Protein AF-A0A5N9GU07-F1 (afdb_monomer_lite)

Foldseek 3Di:
DLVLLLVLLVLLLVLLVQLQVQLVVCLVVVPVVSNVSSLVSLLCNLVSLVSSLVVLLVCLLVLVCQFVLSVVQHDPPDDNVCSVVSQCVDPLNVLSVVLNVLSVVLNVCLVPPDPVCVNVSSVSSNVSSVVSSVSSVCSSPPNPRSDGDPDD

Secondary structure (DSSP, 8-state):
-HHHHHHHHHHHHHHHHHHHHHHHHHHHTT-HHHHHHHHHHHHHHHHHHHHHHHHHHHHHHTT-TTBHHHHHH--TT--TTTHHHHHHHSHHHHHHHHHHHHHHHHHHHHHT--GGGGGGHHHHHHHHHHHHHHHHHHHHHH--TTPBPPP-

pLDDT: mean 88.0, std 10.72, range [44.44, 98.25]

Radius of gyration: 17.28 Å; chains: 1; bounding box: 44×21×59 Å

Structure (mmCIF, N/CA/C/O backbone):
data_AF-A0A5N9GU07-F1
#
_entry.id   AF-A0A5N9GU07-F1
#
loop_
_atom_site.group_PDB
_atom_site.id
_atom_site.type_symbol
_atom_site.label_atom_id
_atom_site.label_alt_id
_atom_site.label_comp_id
_atom_site.label_asym_id
_atom_site.label_entity_id
_atom_site.label_seq_id
_atom_site.pdbx_PDB_ins_code
_atom_site.Cartn_x
_atom_site.Cartn_y
_atom_site.Cartn_z
_atom_site.occupancy
_atom_site.B_iso_or_equiv
_atom_site.auth_seq_id
_atom_site.auth_comp_id
_atom_site.auth_asym_id
_atom_site.auth_atom_id
_atom_site.pdbx_PDB_model_num
ATOM 1 N N . MET A 1 1 ? 2.341 -6.101 -18.496 1.00 75.62 1 MET A N 1
ATOM 2 C CA . MET A 1 1 ? 2.871 -5.805 -17.135 1.00 75.62 1 MET A CA 1
ATOM 3 C C . MET A 1 1 ? 2.170 -4.603 -16.515 1.00 75.62 1 MET A C 1
ATOM 5 O O . MET A 1 1 ? 1.917 -4.634 -15.315 1.00 75.62 1 MET A O 1
ATOM 9 N N . ALA A 1 2 ? 1.820 -3.592 -17.319 1.00 81.00 2 ALA A N 1
ATOM 10 C CA . ALA A 1 2 ? 1.083 -2.415 -16.870 1.00 81.00 2 ALA A CA 1
ATOM 11 C C . ALA A 1 2 ? -0.259 -2.750 -16.205 1.00 81.00 2 ALA A C 1
ATOM 13 O O . ALA A 1 2 ? -0.525 -2.242 -15.119 1.00 81.00 2 ALA A O 1
ATOM 14 N N . ASP A 1 3 ? -1.055 -3.657 -16.786 1.00 84.62 3 ASP A N 1
ATOM 15 C CA . ASP A 1 3 ? -2.343 -4.071 -16.206 1.00 84.62 3 ASP A CA 1
ATOM 16 C C . ASP A 1 3 ? -2.192 -4.642 -14.799 1.00 84.62 3 ASP A C 1
ATOM 18 O O . ASP A 1 3 ? -2.882 -4.231 -13.872 1.00 84.62 3 ASP A O 1
ATOM 22 N N . LEU A 1 4 ? -1.252 -5.571 -14.609 1.00 86.50 4 LEU A N 1
ATOM 23 C CA . LEU A 1 4 ? -1.047 -6.215 -13.314 1.00 86.50 4 LEU A CA 1
ATOM 24 C C . LEU A 1 4 ? -0.539 -5.211 -12.268 1.00 86.50 4 LEU A C 1
ATOM 26 O O . LEU A 1 4 ? -1.012 -5.216 -11.130 1.00 86.50 4 LEU A O 1
ATOM 30 N N . GLY A 1 5 ? 0.362 -4.304 -12.657 1.00 87.62 5 GLY A N 1
ATOM 31 C CA . GLY A 1 5 ? 0.795 -3.188 -11.814 1.00 87.62 5 GLY A CA 1
ATOM 32 C C . GLY A 1 5 ? -0.364 -2.262 -11.435 1.00 87.62 5 GLY A C 1
ATOM 33 O O . GLY A 1 5 ? -0.608 -2.012 -10.260 1.00 87.62 5 GLY A O 1
ATOM 34 N N . SER A 1 6 ? -1.157 -1.838 -12.416 1.00 88.56 6 SER A N 1
ATOM 35 C CA . SER A 1 6 ? -2.305 -0.947 -12.216 1.00 88.56 6 SER A CA 1
ATOM 36 C C . SER A 1 6 ? -3.395 -1.578 -11.349 1.00 88.56 6 SER A C 1
ATOM 38 O O . SER A 1 6 ? -3.911 -0.932 -10.438 1.00 88.56 6 SER A O 1
ATOM 40 N N . ILE A 1 7 ? -3.721 -2.854 -11.581 1.00 92.75 7 ILE A N 1
ATOM 41 C CA . ILE A 1 7 ? -4.713 -3.604 -10.802 1.00 92.75 7 ILE A CA 1
ATOM 42 C C . ILE A 1 7 ? -4.240 -3.762 -9.358 1.00 92.75 7 ILE A C 1
ATOM 44 O O . ILE A 1 7 ? -5.012 -3.518 -8.436 1.00 92.75 7 ILE A O 1
ATOM 48 N N . THR A 1 8 ? -2.981 -4.142 -9.134 1.00 92.88 8 THR A N 1
ATOM 49 C CA . THR A 1 8 ? -2.446 -4.310 -7.771 1.00 92.88 8 THR A CA 1
ATOM 50 C C . THR A 1 8 ? -2.384 -2.984 -7.013 1.00 92.88 8 THR A C 1
ATOM 52 O O . THR A 1 8 ? -2.694 -2.941 -5.821 1.00 92.88 8 THR A O 1
ATOM 55 N N . LEU A 1 9 ? -2.103 -1.882 -7.705 1.00 92.62 9 LEU A N 1
ATOM 56 C CA . LEU A 1 9 ? -2.134 -0.537 -7.139 1.00 92.62 9 LEU A CA 1
ATOM 57 C C . LEU A 1 9 ? -3.574 -0.105 -6.796 1.00 92.62 9 LEU A C 1
ATOM 59 O O . LEU A 1 9 ? -3.821 0.381 -5.691 1.00 92.62 9 LEU A O 1
ATOM 63 N N . LEU A 1 10 ? -4.554 -0.399 -7.656 1.00 95.00 10 LEU A N 1
ATOM 64 C CA . LEU A 1 10 ? -5.979 -0.175 -7.382 1.00 95.00 10 LEU A CA 1
ATOM 65 C C . LEU A 1 10 ? -6.492 -1.035 -6.215 1.00 95.00 10 LEU A C 1
ATOM 67 O O . LEU A 1 10 ? -7.226 -0.543 -5.357 1.00 95.00 10 LEU A O 1
ATOM 71 N N . LEU A 1 11 ? -6.073 -2.300 -6.131 1.00 95.94 11 LEU A N 1
ATOM 72 C CA . LEU A 1 11 ? -6.380 -3.179 -5.000 1.00 95.94 11 LEU A CA 1
ATOM 73 C C . LEU A 1 11 ? -5.784 -2.637 -3.700 1.00 95.94 11 LEU A C 1
ATOM 75 O O . LEU A 1 11 ? -6.453 -2.668 -2.668 1.00 95.94 11 LEU A O 1
ATOM 79 N N . SER A 1 12 ? -4.562 -2.097 -3.740 1.00 96.31 12 SER A N 1
ATOM 80 C CA . SER A 1 12 ? -3.951 -1.465 -2.568 1.00 96.31 12 SER A CA 1
ATOM 81 C C . SER A 1 12 ? -4.760 -0.259 -2.081 1.00 96.31 12 SER A C 1
ATOM 83 O O . SER A 1 12 ? -4.978 -0.121 -0.877 1.00 96.31 12 SER A O 1
ATOM 85 N N . LEU A 1 13 ? -5.293 0.555 -3.003 1.00 96.75 13 LEU A N 1
ATOM 86 C CA . LEU A 1 13 ? -6.172 1.674 -2.672 1.00 96.75 13 LEU A CA 1
ATOM 87 C C . LEU A 1 13 ? -7.475 1.179 -2.037 1.00 96.75 13 LEU A C 1
ATOM 89 O O . LEU A 1 13 ? -7.867 1.669 -0.979 1.00 96.75 13 LEU A O 1
ATOM 93 N N . ALA A 1 14 ? -8.127 0.189 -2.650 1.00 9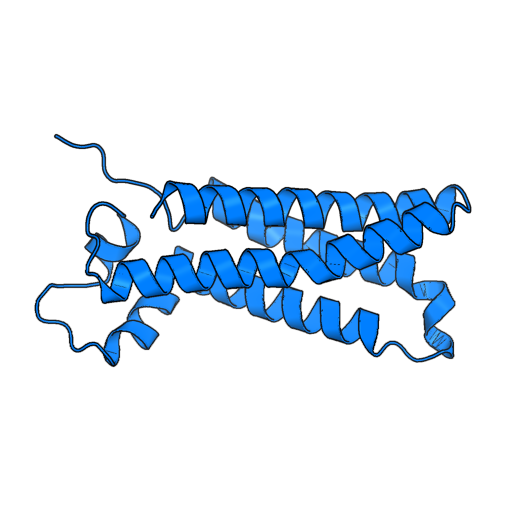7.88 14 ALA A N 1
ATOM 94 C CA . ALA A 1 14 ? -9.380 -0.368 -2.148 1.00 97.88 14 ALA A CA 1
ATOM 95 C C . ALA A 1 14 ? -9.218 -0.959 -0.738 1.00 97.88 14 ALA A C 1
ATOM 97 O O . ALA A 1 14 ? -10.034 -0.688 0.146 1.00 97.88 14 ALA A O 1
ATOM 98 N N . LEU A 1 15 ? -8.138 -1.711 -0.502 1.00 98.00 15 LEU A N 1
ATOM 99 C CA . LEU A 1 15 ? -7.812 -2.273 0.810 1.00 98.00 15 LEU A CA 1
ATOM 100 C C . LEU A 1 15 ? -7.510 -1.186 1.840 1.00 98.00 15 LEU A C 1
ATOM 102 O O . LEU A 1 15 ? -8.005 -1.277 2.960 1.00 98.00 15 LEU A O 1
ATOM 106 N N . ALA A 1 16 ? -6.752 -0.149 1.478 1.00 97.75 16 ALA A N 1
ATOM 107 C CA . ALA A 1 16 ? -6.435 0.952 2.383 1.00 97.75 16 ALA A CA 1
ATOM 108 C C . ALA A 1 16 ? -7.690 1.757 2.765 1.00 97.75 16 ALA A C 1
ATOM 110 O O . ALA A 1 16 ? -7.900 2.046 3.944 1.00 97.75 16 ALA A O 1
ATOM 111 N N . VAL A 1 17 ? -8.574 2.052 1.803 1.00 98.25 17 VAL A N 1
ATOM 112 C CA . VAL A 1 17 ? -9.865 2.714 2.063 1.00 98.25 17 VAL A CA 1
ATOM 113 C C . VAL A 1 17 ? -10.733 1.851 2.973 1.00 98.25 17 VAL A C 1
ATOM 115 O O . VAL A 1 17 ? -11.272 2.345 3.966 1.00 98.25 17 VAL A O 1
ATOM 118 N N . TYR A 1 18 ? -10.845 0.556 2.672 1.00 98.25 18 TYR A N 1
ATOM 119 C CA . TYR A 1 18 ? -11.613 -0.372 3.495 1.00 98.25 18 TYR A CA 1
ATOM 120 C C . TYR A 1 18 ? -11.034 -0.497 4.907 1.00 98.25 18 TYR A C 1
ATOM 122 O O . TYR A 1 18 ? -11.785 -0.473 5.877 1.00 98.25 18 TYR A O 1
ATOM 130 N N . ALA A 1 19 ? -9.713 -0.581 5.050 1.00 97.75 19 ALA A N 1
ATOM 131 C CA . ALA A 1 19 ? -9.055 -0.649 6.345 1.00 97.75 19 ALA A CA 1
ATOM 132 C C . ALA A 1 19 ? -9.291 0.625 7.170 1.00 97.75 19 ALA A C 1
ATOM 134 O O . ALA A 1 19 ? -9.596 0.531 8.358 1.00 97.75 19 ALA A O 1
ATOM 135 N N . ALA A 1 20 ? -9.218 1.804 6.543 1.00 97.75 20 ALA A N 1
ATOM 136 C CA . ALA A 1 20 ? -9.483 3.073 7.209 1.00 97.75 20 ALA A CA 1
ATOM 137 C C . ALA A 1 20 ? -10.948 3.177 7.665 1.00 97.75 20 ALA A C 1
ATOM 139 O O . ALA A 1 20 ? -11.238 3.339 8.852 1.00 97.75 20 ALA A O 1
ATOM 140 N N . LEU A 1 21 ? -11.894 3.053 6.733 1.00 97.81 21 LEU A N 1
ATOM 141 C CA . LEU A 1 21 ? -13.316 3.198 7.042 1.00 97.81 21 LEU A CA 1
ATOM 142 C C . LEU A 1 21 ? -13.813 2.065 7.943 1.00 97.81 21 LEU A C 1
ATOM 144 O O . LEU A 1 21 ? -14.562 2.308 8.887 1.00 97.81 21 LEU A O 1
ATOM 148 N N . GLY A 1 22 ? -13.370 0.835 7.693 1.00 96.94 22 GLY A N 1
ATOM 149 C CA . GLY A 1 22 ? -13.730 -0.346 8.466 1.00 96.94 22 GLY A CA 1
ATOM 150 C C . GLY A 1 22 ? -13.241 -0.273 9.910 1.00 96.94 22 GLY A C 1
ATOM 151 O O . GLY A 1 22 ? -13.997 -0.624 10.815 1.00 96.94 22 GLY A O 1
ATOM 152 N N . SER A 1 23 ? -12.033 0.242 10.169 1.00 96.19 23 SER A N 1
ATOM 153 C CA . SER A 1 23 ? -11.543 0.377 11.545 1.00 96.19 23 SER A CA 1
ATOM 154 C C . SER A 1 23 ? -12.323 1.442 12.320 1.00 96.19 23 SER A C 1
ATOM 156 O O . SER A 1 23 ? -12.680 1.216 13.478 1.00 96.19 23 SER A O 1
ATOM 158 N N . LEU A 1 24 ? -12.660 2.566 11.678 1.00 96.19 24 LEU A N 1
ATOM 159 C CA . LEU A 1 24 ? -13.425 3.651 12.294 1.00 96.19 24 LEU A CA 1
ATOM 160 C C . LEU A 1 24 ? -14.894 3.264 12.530 1.00 96.19 24 LEU A C 1
ATOM 162 O O . LEU A 1 24 ? -15.405 3.395 13.644 1.00 96.19 24 LEU A O 1
ATOM 166 N N . VAL A 1 25 ? -15.572 2.752 11.499 1.00 96.62 25 VAL A N 1
ATOM 167 C CA . VAL A 1 25 ? -16.980 2.330 11.576 1.00 96.62 25 VAL A CA 1
ATOM 168 C C . VAL A 1 25 ? -17.132 1.119 12.488 1.00 96.62 25 VAL A C 1
ATOM 170 O O . VAL A 1 25 ? -18.081 1.069 13.269 1.00 96.62 25 VAL A O 1
ATOM 173 N N . GLY A 1 26 ? -16.198 0.166 12.439 1.00 95.38 26 GLY A N 1
ATOM 174 C CA . GLY A 1 26 ? -16.182 -0.995 13.326 1.00 95.38 26 GLY A CA 1
ATOM 175 C C . GLY A 1 26 ? -16.082 -0.591 14.790 1.00 95.38 26 GLY A C 1
ATOM 176 O O . GLY A 1 26 ? -16.850 -1.085 15.616 1.00 95.38 26 GLY A O 1
ATOM 177 N N . GLN A 1 27 ? -15.219 0.378 15.104 1.00 94.44 27 GLN A N 1
ATOM 178 C CA . GLN A 1 27 ? -15.111 0.911 16.458 1.00 94.44 27 GLN A CA 1
ATOM 179 C C . GLN A 1 27 ? -16.380 1.661 16.881 1.00 94.44 27 GLN A C 1
ATOM 181 O O . GLN A 1 27 ? -16.893 1.431 17.976 1.00 94.44 27 GLN A O 1
ATOM 186 N N . TRP A 1 28 ? -16.925 2.521 16.015 1.00 94.19 28 TRP A N 1
ATOM 187 C CA . TRP A 1 28 ? -18.122 3.305 16.330 1.00 94.19 28 TRP A CA 1
ATOM 188 C C . TRP A 1 28 ? -19.357 2.424 16.556 1.00 94.19 28 TRP A C 1
ATOM 190 O O . TRP A 1 28 ? -20.101 2.628 17.515 1.00 94.19 28 TRP A O 1
ATOM 200 N N . LYS A 1 29 ? -19.543 1.398 15.720 1.00 95.31 29 LYS A N 1
ATOM 201 C CA . LYS A 1 29 ? -20.650 0.437 15.827 1.00 95.31 29 LYS A CA 1
ATOM 202 C C . LYS A 1 29 ? -20.412 -0.673 16.853 1.00 95.31 29 LYS A C 1
ATOM 204 O O . LYS A 1 29 ? -21.276 -1.530 17.003 1.00 95.31 29 LYS A O 1
ATOM 209 N N . ARG A 1 30 ? -19.265 -0.677 17.548 1.00 92.69 30 ARG A N 1
ATOM 210 C CA . ARG A 1 30 ? -18.846 -1.751 18.469 1.0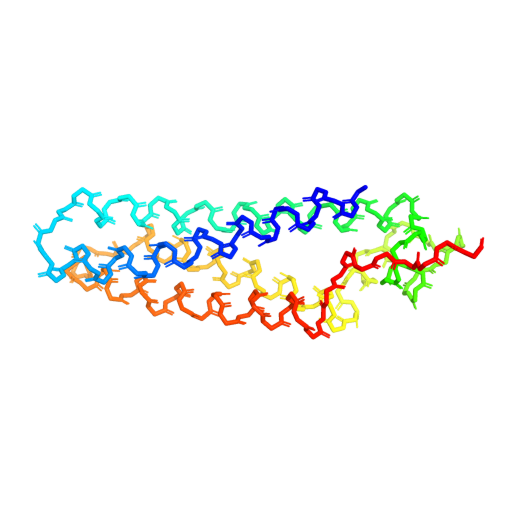0 92.69 30 ARG A CA 1
ATOM 211 C C . ARG A 1 30 ? -18.906 -3.141 17.814 1.00 92.69 30 ARG A C 1
ATOM 213 O O . ARG A 1 30 ? -19.305 -4.111 18.448 1.00 92.69 30 ARG A O 1
ATOM 220 N N . ALA A 1 31 ? -18.520 -3.221 16.541 1.00 95.75 31 ALA A N 1
ATOM 221 C CA . ALA A 1 31 ? -18.500 -4.444 15.745 1.00 95.75 31 ALA A CA 1
ATOM 222 C C . ALA A 1 31 ? -17.060 -4.998 15.681 1.00 95.75 31 ALA A C 1
ATOM 224 O O . ALA A 1 31 ? -16.286 -4.574 14.814 1.00 95.75 31 ALA A O 1
ATOM 225 N N . PRO A 1 32 ? -16.665 -5.917 16.586 1.00 92.62 32 PRO A N 1
ATOM 226 C CA . PRO A 1 32 ? -15.283 -6.395 16.679 1.00 92.62 32 PRO A CA 1
ATOM 227 C C . PRO A 1 32 ? -14.820 -7.108 15.403 1.00 92.62 32 PRO A C 1
ATOM 229 O O . PRO A 1 32 ? -13.679 -6.918 14.984 1.00 92.62 32 PRO A O 1
ATOM 232 N N . ASP A 1 33 ? -15.713 -7.841 14.738 1.00 96.06 33 ASP A N 1
ATOM 233 C CA . ASP A 1 33 ? -15.406 -8.561 13.498 1.00 96.06 33 ASP A CA 1
ATOM 234 C C . ASP A 1 33 ? -15.003 -7.607 12.366 1.00 96.06 33 ASP A C 1
ATOM 236 O O . ASP A 1 33 ? -14.070 -7.886 11.611 1.00 96.06 33 ASP A O 1
ATOM 240 N N . LEU A 1 34 ? -15.638 -6.430 12.291 1.00 95.75 34 LEU A N 1
ATOM 241 C CA . LEU A 1 34 ? -15.302 -5.409 11.298 1.00 95.75 34 LEU A CA 1
ATOM 242 C C . LEU A 1 34 ? -13.931 -4.780 11.582 1.00 95.75 34 LEU A C 1
ATOM 244 O O . LEU A 1 34 ? -13.148 -4.571 10.660 1.00 95.75 34 LEU A O 1
ATOM 248 N N . VAL A 1 35 ? -13.597 -4.545 12.856 1.00 95.88 35 VAL A N 1
ATOM 249 C CA . VAL A 1 35 ? -12.269 -4.046 13.262 1.00 95.88 35 VAL A CA 1
ATOM 250 C C . VAL A 1 35 ? -11.173 -5.070 12.954 1.00 95.88 35 VAL A C 1
ATOM 252 O O . VAL A 1 35 ? -10.071 -4.702 12.542 1.00 95.88 35 VAL A O 1
ATOM 255 N N . ILE A 1 36 ? -11.451 -6.361 13.151 1.00 95.69 36 ILE A N 1
ATOM 256 C CA . ILE A 1 36 ? -10.526 -7.448 12.811 1.00 95.69 36 ILE A CA 1
ATOM 257 C C . ILE A 1 36 ? -10.336 -7.524 11.290 1.00 95.69 36 ILE A C 1
ATOM 259 O O . ILE A 1 36 ? -9.200 -7.536 10.819 1.00 95.69 36 ILE A O 1
ATOM 263 N N . SER A 1 37 ? -11.425 -7.490 10.519 1.00 97.38 37 SER A N 1
ATOM 264 C CA . SER A 1 37 ? -11.384 -7.490 9.052 1.00 97.38 37 SER A CA 1
ATOM 265 C C . SER A 1 37 ? -10.603 -6.295 8.488 1.00 97.38 37 SER A C 1
ATOM 267 O O . SER A 1 37 ? -9.717 -6.473 7.653 1.00 97.38 37 SER A O 1
ATOM 269 N N . ALA A 1 38 ? -10.853 -5.086 8.999 1.00 97.00 38 ALA A N 1
ATOM 270 C CA . ALA A 1 38 ? -10.132 -3.874 8.611 1.00 97.00 38 ALA A CA 1
ATOM 271 C C . ALA A 1 38 ? -8.623 -3.972 8.887 1.00 97.00 38 ALA A C 1
ATOM 273 O O . ALA A 1 38 ? -7.802 -3.506 8.099 1.00 97.00 38 ALA A O 1
ATOM 274 N N . ARG A 1 39 ? -8.239 -4.633 9.982 1.00 95.88 39 ARG A N 1
ATOM 275 C CA . ARG A 1 39 ? -6.834 -4.875 10.325 1.00 95.88 39 ARG A CA 1
ATOM 276 C C . ARG A 1 39 ? -6.157 -5.835 9.354 1.00 95.88 39 ARG A C 1
ATOM 278 O O . ARG A 1 39 ? -5.023 -5.590 8.960 1.00 95.88 39 ARG A O 1
ATOM 285 N N . TYR A 1 40 ? -6.847 -6.898 8.944 1.00 97.19 40 TYR A N 1
ATOM 286 C CA . TYR A 1 40 ? -6.328 -7.787 7.905 1.00 97.19 40 TYR A CA 1
ATOM 287 C C . TYR A 1 40 ? -6.156 -7.054 6.577 1.00 97.19 40 TYR A C 1
ATOM 289 O O . TYR A 1 40 ? -5.122 -7.215 5.938 1.00 97.19 40 TYR A O 1
ATOM 297 N N . ALA A 1 41 ? -7.100 -6.189 6.201 1.00 97.44 41 ALA A N 1
ATOM 298 C CA . ALA A 1 41 ? -6.935 -5.343 5.024 1.00 97.44 41 ALA A CA 1
ATOM 299 C C . ALA A 1 41 ? -5.700 -4.433 5.139 1.00 97.44 41 ALA A C 1
ATOM 301 O O . ALA A 1 41 ? -4.913 -4.380 4.199 1.00 97.44 41 ALA A O 1
ATOM 302 N N . ALA A 1 42 ? -5.449 -3.830 6.309 1.00 97.06 42 ALA A N 1
ATOM 303 C CA . ALA A 1 42 ? -4.235 -3.046 6.555 1.00 97.06 42 ALA A CA 1
ATOM 304 C C . ALA A 1 42 ? -2.936 -3.862 6.399 1.00 97.06 42 ALA A C 1
ATOM 306 O O . ALA A 1 42 ? -1.924 -3.316 5.967 1.00 97.06 42 ALA A O 1
ATOM 307 N N . TYR A 1 43 ? -2.951 -5.162 6.717 1.00 97.38 43 TYR A N 1
ATOM 308 C CA . TYR A 1 43 ? -1.812 -6.061 6.488 1.00 97.38 43 TYR A CA 1
ATOM 309 C C . TYR A 1 43 ? -1.654 -6.482 5.022 1.00 97.38 43 TYR A C 1
ATOM 311 O O . TYR A 1 43 ? -0.535 -6.723 4.576 1.00 97.38 43 TYR A O 1
ATOM 319 N N . LEU A 1 44 ? -2.748 -6.553 4.261 1.00 97.44 44 LEU A N 1
ATOM 320 C CA . LEU A 1 44 ? -2.716 -6.878 2.833 1.00 97.44 44 LEU A CA 1
ATOM 321 C C . LEU A 1 44 ? -2.282 -5.683 1.967 1.00 97.44 44 LEU A C 1
ATOM 323 O O . LEU A 1 44 ? -1.652 -5.888 0.932 1.00 97.44 44 LEU A O 1
ATOM 327 N N . THR A 1 45 ? -2.558 -4.446 2.390 1.00 97.56 45 THR A N 1
ATOM 328 C CA . THR A 1 45 ? -2.151 -3.219 1.680 1.00 97.56 45 THR A CA 1
ATOM 329 C C . THR A 1 45 ? -0.656 -3.181 1.315 1.00 97.56 45 THR A C 1
ATOM 331 O O . THR A 1 45 ? -0.353 -3.023 0.129 1.00 97.56 45 THR A O 1
ATOM 334 N N . PRO A 1 46 ? 0.305 -3.363 2.250 1.00 97.00 46 PRO A N 1
ATOM 335 C CA . PRO A 1 46 ? 1.724 -3.382 1.897 1.00 97.00 46 PRO A CA 1
ATOM 336 C C . PRO A 1 46 ? 2.102 -4.554 0.986 1.00 97.00 46 PRO A C 1
ATOM 338 O O . PRO A 1 46 ? 3.011 -4.404 0.179 1.00 97.00 46 PRO A O 1
ATOM 341 N N . LEU A 1 47 ? 1.403 -5.695 1.057 1.00 96.88 47 LEU A N 1
ATOM 342 C CA . LEU A 1 47 ? 1.649 -6.814 0.141 1.00 96.88 47 LEU A CA 1
ATOM 343 C C . LEU A 1 47 ? 1.259 -6.450 -1.294 1.00 96.88 47 LEU A C 1
ATOM 345 O O . LEU A 1 47 ? 2.021 -6.723 -2.216 1.00 96.88 47 LEU A O 1
ATOM 349 N N . MET A 1 48 ? 0.115 -5.789 -1.493 1.00 96.81 48 MET A N 1
ATOM 350 C CA . MET A 1 48 ? -0.295 -5.332 -2.826 1.00 96.81 48 MET A CA 1
ATOM 351 C C . MET A 1 48 ? 0.663 -4.272 -3.382 1.00 96.81 48 MET A C 1
ATOM 353 O O . MET A 1 48 ? 1.058 -4.354 -4.544 1.00 96.81 48 MET A O 1
ATOM 357 N N . LEU A 1 49 ? 1.107 -3.327 -2.546 1.00 95.56 49 LEU A N 1
ATOM 358 C CA . LEU A 1 49 ? 2.128 -2.345 -2.933 1.00 95.56 49 LEU A CA 1
ATOM 359 C C . LEU A 1 49 ? 3.478 -3.002 -3.242 1.00 95.56 49 LEU A C 1
ATOM 361 O O . LEU A 1 49 ? 4.174 -2.553 -4.153 1.00 95.56 49 LEU A O 1
ATOM 365 N N . ALA A 1 50 ? 3.843 -4.073 -2.533 1.00 95.50 50 ALA A N 1
ATOM 366 C CA . ALA A 1 50 ? 5.063 -4.826 -2.803 1.00 95.50 50 ALA A CA 1
ATOM 367 C C . ALA A 1 50 ? 4.978 -5.524 -4.161 1.00 95.50 50 ALA A C 1
ATOM 369 O O . ALA A 1 50 ? 5.914 -5.416 -4.944 1.00 95.50 50 ALA A O 1
ATOM 370 N N . ILE A 1 51 ? 3.842 -6.156 -4.483 1.00 94.94 51 ILE A N 1
ATOM 371 C CA . ILE A 1 51 ? 3.616 -6.765 -5.801 1.00 94.94 51 ILE A CA 1
ATOM 372 C C . ILE A 1 51 ? 3.703 -5.698 -6.896 1.00 94.94 51 ILE A C 1
ATOM 374 O O . ILE A 1 51 ? 4.465 -5.870 -7.843 1.00 94.94 51 ILE A O 1
ATOM 378 N N . SER A 1 52 ? 2.999 -4.573 -6.744 1.00 92.69 52 SER A N 1
ATOM 379 C CA . SER A 1 52 ? 3.076 -3.444 -7.680 1.00 92.69 52 SER A CA 1
ATOM 380 C C . SER A 1 52 ? 4.521 -2.965 -7.871 1.00 92.69 52 SER A C 1
ATOM 382 O O . SER A 1 52 ? 4.979 -2.758 -8.993 1.00 92.69 52 SER A O 1
ATOM 384 N N . THR A 1 53 ? 5.275 -2.835 -6.780 1.00 91.56 53 THR A N 1
ATOM 385 C CA . THR A 1 53 ? 6.693 -2.455 -6.809 1.00 91.56 53 THR A CA 1
ATOM 386 C C . THR A 1 53 ? 7.537 -3.479 -7.565 1.00 91.56 53 THR A C 1
ATOM 388 O O . THR A 1 53 ? 8.302 -3.106 -8.451 1.00 91.56 53 THR A O 1
ATOM 391 N N . SER A 1 54 ? 7.369 -4.772 -7.281 1.00 90.25 54 SER A N 1
ATOM 392 C CA . SER A 1 54 ? 8.080 -5.849 -7.973 1.00 90.25 54 SER A CA 1
ATOM 393 C C . SER A 1 54 ? 7.767 -5.887 -9.466 1.00 90.25 54 SER A C 1
ATOM 395 O O . SER A 1 54 ? 8.665 -6.145 -10.260 1.00 90.25 54 SER A O 1
ATOM 397 N N . VAL A 1 55 ? 6.528 -5.592 -9.865 1.00 89.62 55 VAL A N 1
ATOM 398 C CA . VAL A 1 55 ? 6.130 -5.510 -11.278 1.00 89.62 55 VAL A CA 1
ATOM 399 C C . VAL A 1 55 ? 6.832 -4.356 -11.978 1.00 89.62 55 VAL A C 1
ATOM 401 O O . VAL A 1 55 ? 7.320 -4.538 -13.091 1.00 89.62 55 VAL A O 1
ATOM 404 N N . LEU A 1 56 ? 6.930 -3.191 -11.331 1.00 86.25 56 LEU A N 1
ATOM 405 C CA . LEU A 1 56 ? 7.651 -2.055 -11.901 1.00 86.25 56 LEU A CA 1
ATOM 406 C C . LEU A 1 56 ? 9.149 -2.359 -12.033 1.00 86.25 56 LEU A C 1
ATOM 408 O O . LEU A 1 56 ? 9.726 -2.127 -13.090 1.00 86.25 56 LEU A O 1
ATOM 412 N N . VAL A 1 57 ? 9.766 -2.945 -11.001 1.00 85.94 57 VAL A N 1
ATOM 413 C CA . VAL A 1 57 ? 11.170 -3.388 -11.054 1.00 85.94 57 VAL A CA 1
ATOM 414 C C . VAL A 1 57 ? 11.380 -4.410 -12.174 1.00 85.94 57 VAL A C 1
ATOM 416 O O . VAL A 1 57 ? 12.322 -4.273 -12.950 1.00 85.94 57 VAL A O 1
ATOM 419 N N . ALA A 1 58 ? 10.487 -5.394 -12.313 1.00 84.50 58 ALA A N 1
ATOM 420 C CA . ALA A 1 58 ? 10.550 -6.371 -13.396 1.00 84.50 58 ALA A CA 1
ATOM 421 C C . ALA A 1 58 ? 10.457 -5.697 -14.771 1.00 84.50 58 ALA A C 1
ATOM 423 O O . ALA A 1 58 ? 11.245 -6.030 -15.649 1.00 84.50 58 ALA A O 1
ATOM 424 N N . ALA A 1 59 ? 9.573 -4.707 -14.938 1.00 83.44 59 ALA A N 1
ATOM 425 C CA . ALA A 1 59 ? 9.444 -3.962 -16.187 1.00 83.44 59 ALA A CA 1
ATOM 426 C C . ALA A 1 59 ? 10.729 -3.204 -16.560 1.00 83.44 59 ALA A C 1
ATOM 428 O O . ALA A 1 59 ? 11.103 -3.184 -17.733 1.00 83.44 59 ALA A O 1
ATOM 429 N N . PHE A 1 60 ? 11.437 -2.640 -15.577 1.00 80.19 60 PHE A N 1
ATOM 430 C CA . PHE A 1 60 ? 12.751 -2.041 -15.803 1.00 80.19 60 PHE A CA 1
ATOM 431 C C . PHE A 1 60 ? 13.824 -3.080 -16.170 1.00 80.19 60 PHE A C 1
ATOM 433 O O . PHE A 1 60 ? 14.634 -2.821 -17.055 1.00 80.19 60 PHE A O 1
ATOM 440 N N . VAL A 1 61 ? 13.828 -4.257 -15.529 1.00 80.06 61 VAL A N 1
ATOM 441 C CA . VAL A 1 61 ? 14.784 -5.344 -15.828 1.00 80.06 61 VAL A CA 1
ATOM 442 C C . VAL A 1 61 ? 14.548 -5.940 -17.217 1.00 80.06 61 VAL A C 1
ATOM 444 O O . VAL A 1 61 ? 15.501 -6.289 -17.904 1.00 80.06 61 VAL A O 1
ATOM 447 N N . THR A 1 62 ? 13.293 -6.048 -17.656 1.00 79.69 62 THR A N 1
ATOM 448 C CA . THR A 1 62 ? 12.945 -6.544 -18.996 1.00 79.69 62 THR A CA 1
ATOM 449 C C . THR A 1 62 ? 12.967 -5.456 -20.069 1.00 79.69 62 THR A C 1
ATOM 451 O O . THR A 1 62 ? 12.569 -5.732 -21.196 1.00 79.69 62 THR A O 1
ATOM 454 N N . HIS A 1 63 ? 13.368 -4.226 -19.726 1.00 75.94 63 HIS A N 1
ATOM 455 C CA . HIS A 1 63 ? 13.349 -3.062 -20.616 1.00 75.94 63 HIS A CA 1
ATOM 456 C C . HIS A 1 63 ? 12.004 -2.877 -21.342 1.00 75.94 63 HIS A C 1
ATOM 458 O O . HIS A 1 63 ? 11.959 -2.654 -22.551 1.00 75.94 63 HIS A O 1
ATOM 464 N N . ASN A 1 64 ? 10.885 -2.996 -20.619 1.00 72.00 64 ASN A N 1
ATOM 465 C CA . ASN A 1 64 ? 9.574 -2.789 -21.226 1.00 72.00 64 ASN A CA 1
ATOM 466 C C . ASN A 1 64 ? 9.320 -1.286 -21.451 1.00 72.00 64 ASN A C 1
ATOM 468 O O . ASN A 1 64 ? 8.811 -0.591 -20.572 1.00 72.00 64 ASN A O 1
ATOM 472 N N . PHE A 1 65 ? 9.662 -0.808 -22.648 1.00 74.12 65 PHE A N 1
ATOM 473 C CA . PHE A 1 65 ? 9.491 0.582 -23.078 1.00 74.12 65 PHE A CA 1
ATOM 474 C C . PHE A 1 65 ? 8.048 0.971 -23.438 1.00 74.12 65 PHE A C 1
ATOM 476 O O . PHE A 1 65 ? 7.807 2.135 -23.747 1.00 74.12 65 PHE A O 1
ATOM 483 N N . GLU A 1 66 ? 7.079 0.051 -23.367 1.00 71.75 66 GLU A N 1
ATOM 484 C CA . GLU A 1 66 ? 5.650 0.394 -23.479 1.00 71.75 66 GLU A CA 1
ATOM 485 C C . GLU A 1 66 ? 5.222 1.300 -22.314 1.00 71.75 66 GLU A C 1
ATOM 487 O O . GLU A 1 66 ? 4.355 2.162 -22.461 1.00 71.75 66 GLU A O 1
ATOM 492 N N . LEU A 1 67 ? 5.879 1.154 -21.157 1.00 74.88 67 LEU A N 1
ATOM 493 C CA . LEU A 1 67 ? 5.690 2.028 -20.009 1.00 74.88 67 LEU A CA 1
ATOM 494 C C . LEU A 1 67 ? 6.468 3.330 -20.187 1.00 74.88 67 LEU A C 1
ATOM 496 O O . LEU A 1 67 ? 7.703 3.336 -20.220 1.00 74.88 67 LEU A O 1
ATOM 500 N N . ARG A 1 68 ? 5.748 4.458 -20.167 1.00 74.81 68 ARG A N 1
ATOM 501 C CA . ARG A 1 68 ? 6.333 5.806 -20.267 1.00 74.81 68 ARG A CA 1
ATOM 502 C C . ARG A 1 68 ? 7.434 6.039 -19.232 1.00 74.81 68 ARG A C 1
ATOM 504 O O . ARG A 1 68 ? 8.440 6.679 -19.530 1.00 74.81 68 ARG A O 1
ATOM 511 N N . TYR A 1 69 ? 7.256 5.501 -18.027 1.00 76.00 69 TYR A N 1
ATOM 512 C CA . TYR A 1 69 ? 8.228 5.646 -16.949 1.00 76.00 69 TYR A CA 1
ATOM 513 C C . TYR A 1 69 ? 9.553 4.930 -17.251 1.00 76.00 69 TYR A C 1
ATOM 515 O O . TYR A 1 69 ? 10.618 5.516 -17.057 1.00 76.00 69 TYR A O 1
ATOM 523 N N . VAL A 1 70 ? 9.490 3.707 -17.792 1.00 75.00 70 VAL A N 1
ATOM 524 C CA . VAL A 1 70 ? 10.673 2.916 -18.171 1.00 75.00 70 VAL A CA 1
ATOM 525 C C . VAL A 1 70 ? 11.372 3.546 -19.375 1.00 75.00 70 VAL A C 1
ATOM 527 O O . VAL A 1 70 ? 12.589 3.701 -19.353 1.00 75.00 70 VAL A O 1
ATOM 530 N N . ALA A 1 71 ? 10.614 3.993 -20.382 1.00 70.81 71 ALA A N 1
ATOM 531 C CA . ALA A 1 71 ?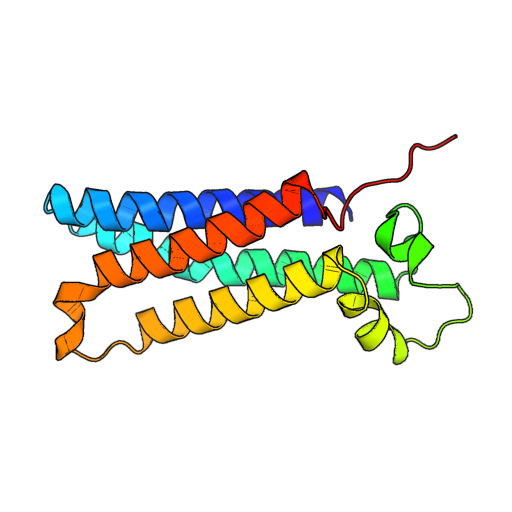 11.153 4.697 -21.548 1.00 70.81 71 ALA A CA 1
ATOM 532 C C . ALA A 1 71 ? 11.838 6.028 -21.201 1.00 70.81 71 ALA A C 1
ATOM 534 O O . ALA A 1 71 ? 12.814 6.401 -21.846 1.00 70.81 71 ALA A O 1
ATOM 535 N N . GLY A 1 72 ? 11.355 6.737 -20.177 1.00 72.56 72 GLY A N 1
ATOM 536 C CA . GLY A 1 72 ? 11.944 8.004 -19.737 1.00 72.56 72 GLY A CA 1
ATOM 537 C C . GLY A 1 72 ? 13.181 7.867 -18.844 1.00 72.56 72 GLY A C 1
ATOM 538 O O . GLY A 1 72 ? 13.963 8.811 -18.760 1.00 72.56 72 GLY A O 1
ATOM 539 N N . HIS A 1 73 ? 13.364 6.723 -18.174 1.00 71.06 73 HIS A N 1
ATOM 540 C CA . HIS A 1 73 ? 14.376 6.559 -17.116 1.00 71.06 73 HIS A CA 1
ATOM 541 C C . HIS A 1 73 ? 15.312 5.354 -17.314 1.00 71.06 73 HIS A C 1
ATOM 543 O O . HIS A 1 73 ? 16.131 5.067 -16.442 1.00 71.06 73 HIS A O 1
ATOM 549 N N . SER A 1 74 ? 15.219 4.641 -18.439 1.00 65.50 74 SER A N 1
ATOM 550 C CA . SER A 1 74 ? 16.090 3.512 -18.782 1.00 65.50 74 SER A CA 1
ATOM 551 C C . SER A 1 74 ? 16.463 3.524 -20.267 1.00 65.50 74 SER A C 1
ATOM 553 O O . SER A 1 74 ? 15.787 4.136 -21.088 1.00 65.50 74 SER A O 1
ATOM 555 N N . ASN A 1 75 ? 17.553 2.842 -20.619 1.00 71.12 75 ASN A N 1
ATOM 556 C CA . ASN A 1 75 ? 17.997 2.635 -21.998 1.00 71.12 75 ASN A CA 1
ATOM 557 C C . ASN A 1 75 ? 18.525 1.197 -22.157 1.00 71.12 75 ASN A C 1
ATOM 559 O O . ASN A 1 75 ? 18.963 0.592 -21.183 1.00 71.12 75 ASN A O 1
ATOM 563 N N . LEU A 1 76 ? 18.538 0.662 -23.382 1.00 65.19 76 LEU A N 1
ATOM 564 C CA . LEU A 1 76 ? 18.994 -0.701 -23.708 1.00 65.19 76 LEU A CA 1
ATOM 565 C C . LEU A 1 76 ? 20.454 -0.986 -23.312 1.00 65.19 76 LEU A C 1
ATOM 567 O O . LEU A 1 76 ? 20.831 -2.139 -23.146 1.00 65.19 76 LEU A O 1
ATOM 571 N N . ALA A 1 77 ? 21.282 0.053 -23.173 1.00 67.62 77 ALA A N 1
ATOM 572 C CA . ALA A 1 77 ? 22.688 -0.056 -22.771 1.00 67.62 77 ALA A CA 1
ATOM 573 C C . ALA A 1 77 ? 22.904 0.011 -21.244 1.00 67.62 77 ALA A C 1
ATOM 575 O O . ALA A 1 77 ? 24.038 0.130 -20.786 1.00 67.62 77 ALA A O 1
ATOM 576 N N . MET A 1 78 ? 21.829 0.025 -20.453 1.00 63.44 78 MET A N 1
ATOM 577 C CA . MET A 1 78 ? 21.898 0.238 -19.013 1.00 63.44 78 MET A CA 1
ATOM 578 C C . MET A 1 78 ? 22.201 -1.064 -18.264 1.00 63.44 78 MET A C 1
ATOM 580 O O . MET A 1 78 ? 21.474 -2.045 -18.398 1.00 63.44 78 MET A O 1
ATOM 584 N N . ASP A 1 79 ? 23.245 -1.047 -17.430 1.00 69.88 79 ASP A N 1
ATOM 585 C CA . ASP A 1 79 ? 23.611 -2.198 -16.603 1.00 69.88 79 ASP A CA 1
ATOM 586 C C . ASP A 1 79 ? 22.479 -2.580 -15.625 1.00 69.88 79 ASP A C 1
ATOM 588 O O . ASP A 1 79 ? 21.950 -1.694 -14.941 1.00 69.88 79 ASP A O 1
ATOM 592 N N . PRO A 1 80 ? 22.162 -3.880 -15.446 1.00 68.50 80 PRO A N 1
ATOM 593 C CA . PRO A 1 80 ? 21.078 -4.344 -14.569 1.00 68.50 80 PRO A CA 1
ATOM 594 C C . PRO A 1 80 ? 21.188 -3.906 -13.099 1.00 68.50 80 PRO A C 1
ATOM 596 O O . PRO A 1 80 ? 20.209 -3.932 -12.355 1.00 68.50 80 PRO A O 1
ATOM 599 N N . TRP A 1 81 ? 22.383 -3.521 -12.645 1.00 71.38 81 TRP A N 1
ATOM 600 C CA . TRP A 1 81 ? 22.586 -2.979 -11.301 1.00 71.38 81 TRP A CA 1
ATOM 601 C C . TRP A 1 81 ? 22.026 -1.556 -11.150 1.00 71.38 81 TRP A C 1
ATOM 603 O O . TRP A 1 81 ? 21.472 -1.210 -10.105 1.00 71.38 81 TRP A O 1
ATOM 613 N N . LEU A 1 82 ? 22.113 -0.736 -12.204 1.00 70.88 82 LEU A N 1
ATOM 614 C CA . LEU A 1 82 ? 21.603 0.640 -12.207 1.00 70.88 82 LEU A CA 1
ATOM 615 C C . LEU A 1 82 ? 20.071 0.684 -12.171 1.00 70.88 82 LEU A C 1
ATOM 617 O O . LEU A 1 82 ? 19.487 1.713 -11.835 1.00 70.88 82 LEU A O 1
ATOM 621 N N . THR A 1 83 ? 19.414 -0.435 -12.466 1.00 70.56 83 THR A N 1
ATOM 622 C CA . THR A 1 83 ? 17.959 -0.598 -12.474 1.00 70.56 83 THR A CA 1
ATOM 623 C C . THR A 1 83 ? 17.333 -0.293 -11.115 1.00 70.56 83 THR A C 1
ATOM 625 O O . THR A 1 83 ? 16.261 0.307 -11.047 1.00 70.56 83 THR A O 1
ATOM 628 N N . TRP A 1 84 ? 18.043 -0.603 -10.026 1.00 67.00 84 TRP A N 1
ATOM 629 C CA . TRP A 1 84 ? 17.633 -0.228 -8.671 1.00 67.00 84 TRP A CA 1
ATOM 630 C C . TRP A 1 84 ? 17.596 1.281 -8.461 1.00 67.00 84 TRP A C 1
ATOM 632 O O . TRP A 1 84 ? 16.709 1.776 -7.772 1.00 67.00 84 TRP A O 1
ATOM 642 N N . VAL A 1 85 ? 18.536 2.010 -9.066 1.00 72.88 85 VAL A N 1
ATOM 643 C CA . VAL A 1 85 ? 18.601 3.471 -8.977 1.00 72.88 85 VAL A CA 1
ATOM 644 C C . VAL A 1 85 ? 17.527 4.097 -9.861 1.00 72.88 85 VAL A C 1
ATOM 646 O O . VAL A 1 85 ? 16.786 4.955 -9.396 1.00 72.88 85 VAL A O 1
ATOM 649 N N . ALA A 1 86 ? 17.383 3.626 -11.101 1.00 72.56 86 ALA A N 1
ATOM 650 C CA . ALA A 1 86 ? 16.389 4.152 -12.036 1.00 72.56 86 ALA A CA 1
ATOM 651 C C . ALA A 1 86 ? 14.946 3.945 -11.563 1.00 72.56 86 ALA A C 1
ATOM 653 O O . ALA A 1 86 ? 14.115 4.832 -11.745 1.00 72.56 86 ALA A O 1
ATOM 654 N N . PHE A 1 87 ? 14.657 2.817 -10.902 1.00 77.94 87 PHE A N 1
ATOM 655 C CA . PHE A 1 87 ? 13.326 2.524 -10.373 1.00 77.94 87 PHE A CA 1
ATOM 656 C C . PHE A 1 87 ? 12.809 3.643 -9.457 1.00 77.94 87 PHE A C 1
ATOM 658 O O . PHE A 1 87 ? 11.672 4.076 -9.632 1.00 77.94 87 PHE A O 1
ATOM 665 N N . TYR A 1 88 ? 13.628 4.156 -8.531 1.00 77.38 88 TYR A N 1
ATOM 666 C CA . TYR A 1 88 ? 13.203 5.203 -7.590 1.00 77.38 88 TYR A CA 1
ATOM 667 C C . TYR A 1 88 ? 13.601 6.628 -8.013 1.00 77.38 88 TYR A C 1
ATOM 669 O O . TYR A 1 88 ? 13.256 7.577 -7.314 1.00 77.38 88 TYR A O 1
ATOM 677 N N . ALA A 1 89 ? 14.311 6.799 -9.134 1.00 76.12 89 ALA A N 1
ATOM 678 C CA . ALA A 1 89 ? 14.866 8.092 -9.544 1.00 76.12 89 ALA A CA 1
ATOM 679 C C . ALA A 1 89 ? 13.804 9.137 -9.930 1.00 76.12 89 ALA A C 1
ATOM 681 O O . ALA A 1 89 ? 14.046 10.334 -9.781 1.00 76.12 89 ALA A O 1
ATOM 682 N N . GLY A 1 90 ? 12.644 8.707 -10.430 1.00 79.62 90 GLY A N 1
ATOM 683 C CA . GLY A 1 90 ? 11.556 9.596 -10.827 1.00 79.62 90 GLY A CA 1
ATOM 684 C C . GLY A 1 90 ? 10.475 9.772 -9.757 1.00 79.62 90 GLY A C 1
ATOM 685 O O . GLY A 1 90 ? 10.417 9.063 -8.746 1.00 79.62 90 GLY A O 1
ATOM 686 N N . ASN A 1 91 ? 9.579 10.734 -9.990 1.00 83.94 91 ASN A N 1
ATOM 687 C CA . ASN A 1 91 ? 8.481 11.039 -9.070 1.00 83.94 91 ASN A CA 1
ATOM 688 C C . ASN A 1 91 ? 7.502 9.855 -8.939 1.00 83.94 91 ASN A C 1
ATOM 690 O O . ASN A 1 91 ? 7.078 9.534 -7.831 1.00 83.94 91 ASN A O 1
ATOM 694 N N . GLU A 1 92 ? 7.193 9.157 -10.041 1.00 86.38 92 GLU A N 1
ATOM 695 C CA . GLU A 1 92 ? 6.290 7.997 -10.011 1.00 86.38 92 GLU A CA 1
ATOM 696 C C . GLU A 1 92 ? 6.858 6.838 -9.170 1.00 86.38 92 GLU A C 1
ATOM 698 O O . GLU A 1 92 ? 6.171 6.276 -8.313 1.00 86.38 92 GLU A O 1
ATOM 703 N N . GLY A 1 93 ? 8.135 6.498 -9.366 1.00 85.25 93 GLY A N 1
ATOM 704 C CA . GLY A 1 93 ? 8.767 5.380 -8.665 1.00 85.25 93 GLY A CA 1
ATOM 705 C C . GLY A 1 93 ? 9.108 5.673 -7.205 1.00 85.25 93 GLY A C 1
ATOM 706 O O . GLY A 1 93 ? 8.898 4.818 -6.342 1.00 85.25 93 GLY A O 1
ATOM 707 N N . SER A 1 94 ? 9.570 6.888 -6.892 1.00 88.88 94 SER A N 1
ATOM 708 C CA . SER A 1 94 ? 9.819 7.297 -5.503 1.00 88.88 94 SER A CA 1
ATOM 709 C C . SER A 1 94 ? 8.534 7.335 -4.671 1.00 88.88 94 SER A C 1
ATOM 711 O O . SER A 1 94 ? 8.546 6.865 -3.531 1.00 88.88 94 SER A O 1
ATOM 713 N N . MET A 1 95 ? 7.408 7.799 -5.231 1.00 91.12 95 MET A N 1
ATOM 714 C CA . MET A 1 95 ? 6.107 7.727 -4.557 1.00 91.12 95 MET A CA 1
ATOM 715 C C . MET A 1 95 ? 5.684 6.283 -4.286 1.00 91.12 95 MET A C 1
ATOM 717 O O . MET A 1 95 ? 5.222 5.991 -3.179 1.00 91.12 95 MET A O 1
ATOM 721 N N . LEU A 1 96 ? 5.852 5.376 -5.255 1.00 91.81 96 LEU A N 1
ATOM 722 C CA . LEU A 1 96 ? 5.535 3.957 -5.072 1.00 91.81 96 LEU A CA 1
ATOM 723 C C . LEU A 1 96 ? 6.375 3.334 -3.953 1.00 91.81 96 LEU A C 1
ATOM 725 O O . LEU A 1 96 ? 5.832 2.688 -3.054 1.00 91.81 96 LEU A O 1
ATOM 729 N N . PHE A 1 97 ? 7.680 3.603 -3.955 1.00 91.38 97 PHE A N 1
ATOM 730 C CA . PHE A 1 97 ? 8.595 3.129 -2.924 1.00 91.38 97 PHE A CA 1
ATOM 731 C C . PHE A 1 97 ? 8.250 3.677 -1.533 1.00 91.38 97 PHE A C 1
ATOM 733 O O . PHE A 1 97 ? 8.121 2.909 -0.579 1.00 91.38 97 PHE A O 1
ATOM 740 N N . LEU A 1 98 ? 8.043 4.991 -1.403 1.00 93.88 98 LEU A N 1
ATOM 741 C CA . LEU A 1 98 ? 7.673 5.611 -0.128 1.00 93.88 98 LEU A CA 1
ATOM 742 C C . LEU A 1 98 ? 6.333 5.085 0.393 1.00 93.88 98 LEU A C 1
ATOM 744 O O . LEU A 1 98 ? 6.209 4.815 1.587 1.00 93.88 98 LEU A O 1
ATOM 748 N N . SER A 1 99 ? 5.358 4.875 -0.494 1.00 95.31 99 SER A N 1
ATOM 749 C CA . SER A 1 99 ? 4.060 4.291 -0.139 1.00 95.31 99 SER A CA 1
ATOM 750 C C . SER A 1 99 ? 4.212 2.870 0.393 1.00 95.31 99 SER A C 1
ATOM 752 O O . SER A 1 99 ? 3.611 2.530 1.412 1.00 95.31 99 SER A O 1
ATOM 754 N N . LEU A 1 100 ? 5.048 2.050 -0.255 1.00 96.38 100 LEU A N 1
ATOM 755 C CA . LEU A 1 100 ? 5.360 0.696 0.196 1.00 96.38 100 LEU A CA 1
ATOM 756 C C . LEU A 1 100 ? 5.996 0.705 1.590 1.00 96.38 100 LEU A C 1
ATOM 758 O O . LEU A 1 100 ? 5.519 0.003 2.482 1.00 96.38 100 LEU A O 1
ATOM 762 N N . ILE A 1 101 ? 7.046 1.505 1.797 1.00 96.75 101 ILE A N 1
ATOM 763 C CA . ILE A 1 101 ? 7.741 1.580 3.089 1.00 96.75 101 ILE A CA 1
ATOM 764 C C . ILE A 1 101 ? 6.792 2.071 4.183 1.00 96.75 101 ILE A C 1
ATOM 766 O O . ILE A 1 101 ? 6.718 1.464 5.253 1.00 96.75 101 ILE A O 1
ATOM 770 N N . PHE A 1 102 ? 6.018 3.121 3.911 1.00 97.25 102 PHE A N 1
ATOM 771 C CA . PHE A 1 102 ? 5.054 3.652 4.866 1.00 97.25 102 PHE A CA 1
ATOM 772 C C . PHE A 1 102 ? 3.980 2.617 5.231 1.00 97.25 102 PHE A C 1
ATOM 774 O O . PHE A 1 102 ? 3.692 2.419 6.414 1.00 97.25 102 PHE A O 1
ATOM 781 N N . ALA A 1 103 ? 3.417 1.910 4.247 1.00 97.19 103 ALA A N 1
ATOM 782 C CA . ALA A 1 103 ? 2.428 0.862 4.484 1.00 97.19 103 ALA A CA 1
ATOM 783 C C . ALA A 1 103 ? 3.024 -0.333 5.248 1.00 97.19 103 ALA A C 1
ATOM 785 O O . ALA A 1 103 ? 2.372 -0.882 6.136 1.00 97.19 103 ALA A O 1
ATOM 786 N N . ALA A 1 104 ? 4.270 -0.717 4.954 1.00 97.69 104 ALA A N 1
ATOM 787 C CA . ALA A 1 104 ? 4.959 -1.809 5.637 1.00 97.69 104 ALA A CA 1
ATOM 788 C C . ALA A 1 104 ? 5.227 -1.472 7.110 1.00 97.69 104 ALA A C 1
ATOM 790 O O . ALA A 1 104 ? 4.911 -2.267 7.998 1.00 97.69 104 ALA A O 1
ATOM 791 N N . VAL A 1 105 ? 5.736 -0.267 7.386 1.00 97.44 105 VAL A N 1
ATOM 792 C CA . VAL A 1 105 ? 5.935 0.229 8.755 1.00 97.44 105 VAL A CA 1
ATOM 793 C C . VAL A 1 105 ? 4.596 0.362 9.480 1.00 97.44 105 VAL A C 1
ATOM 795 O O . VAL A 1 105 ? 4.501 -0.018 10.644 1.00 97.44 105 VAL A O 1
ATOM 798 N N . SER A 1 106 ? 3.544 0.816 8.796 1.00 96.62 106 SER A N 1
ATOM 799 C CA . SER A 1 106 ? 2.190 0.896 9.356 1.00 96.62 106 SER A CA 1
ATOM 800 C C . SER A 1 106 ? 1.654 -0.477 9.762 1.00 96.62 106 SER A C 1
ATOM 802 O O . SER A 1 106 ? 1.206 -0.656 10.894 1.00 96.62 106 SER A O 1
ATOM 804 N N . GLY A 1 107 ? 1.750 -1.473 8.876 1.00 96.25 107 GLY A N 1
ATOM 805 C CA . GLY A 1 107 ? 1.366 -2.852 9.178 1.00 96.25 107 GLY A CA 1
ATOM 806 C C . GLY A 1 107 ? 2.171 -3.433 10.344 1.00 96.25 107 GLY A C 1
ATOM 807 O O . GLY A 1 107 ? 1.599 -4.046 11.246 1.00 96.25 107 GLY A O 1
ATOM 808 N N . LEU A 1 108 ? 3.483 -3.172 10.384 1.00 96.56 108 LEU A N 1
ATOM 809 C CA . LEU A 1 108 ? 4.355 -3.598 11.478 1.00 96.56 108 LEU A CA 1
ATOM 810 C C . LEU A 1 108 ? 3.969 -2.943 12.811 1.00 96.56 108 LEU A C 1
ATOM 812 O O . LEU A 1 108 ? 3.907 -3.635 13.827 1.00 96.56 108 LEU A O 1
ATOM 816 N N . ALA A 1 109 ? 3.683 -1.639 12.813 1.00 95.12 109 ALA A N 1
ATOM 817 C CA . ALA A 1 109 ? 3.266 -0.895 13.997 1.00 95.12 109 ALA A CA 1
ATOM 818 C C . ALA A 1 109 ? 1.943 -1.430 14.563 1.00 95.12 109 ALA A C 1
ATOM 820 O O . ALA A 1 109 ? 1.819 -1.610 15.772 1.00 95.12 109 ALA A O 1
ATOM 821 N N . ILE A 1 110 ? 0.980 -1.751 13.692 1.00 94.69 110 ILE A N 1
ATOM 822 C CA . ILE A 1 110 ? -0.301 -2.353 14.086 1.00 94.69 110 ILE A CA 1
ATOM 823 C C . ILE A 1 110 ? -0.090 -3.770 14.649 1.00 94.69 110 ILE A C 1
ATOM 825 O O . ILE A 1 110 ? -0.701 -4.129 15.656 1.00 94.69 110 ILE A O 1
ATOM 829 N N . TRP A 1 111 ? 0.788 -4.572 14.037 1.00 94.81 111 TRP A N 1
ATOM 830 C CA . TRP A 1 111 ? 1.067 -5.943 14.478 1.00 94.81 111 TRP A CA 1
ATOM 831 C C . TRP A 1 111 ? 1.812 -6.005 15.818 1.00 94.81 111 TRP A C 1
ATOM 833 O O . TRP A 1 111 ? 1.491 -6.831 16.672 1.00 94.81 111 TRP A O 1
ATOM 843 N N . ARG A 1 112 ? 2.793 -5.119 16.015 1.00 94.69 112 ARG A N 1
ATOM 844 C CA . ARG A 1 112 ? 3.655 -5.050 17.210 1.00 94.69 112 ARG A CA 1
ATOM 845 C C . ARG A 1 112 ? 3.074 -4.188 18.331 1.00 94.69 112 ARG A C 1
ATOM 847 O O . ARG A 1 112 ? 3.757 -3.952 19.324 1.00 94.69 112 ARG A O 1
ATOM 854 N N . ALA A 1 113 ? 1.843 -3.710 18.181 1.00 92.69 113 ALA A N 1
ATOM 855 C CA . ALA A 1 113 ? 1.223 -2.801 19.127 1.00 92.69 113 ALA A CA 1
ATOM 856 C C . ALA A 1 113 ? 1.136 -3.407 20.547 1.00 92.69 113 ALA A C 1
ATOM 858 O O . ALA A 1 113 ? 0.535 -4.480 20.720 1.00 92.69 113 ALA A O 1
ATOM 859 N N . PRO A 1 114 ? 1.709 -2.736 21.568 1.00 90.38 114 PRO A N 1
ATOM 860 C CA . PRO A 1 114 ? 1.665 -3.209 22.948 1.00 90.38 114 PRO A CA 1
ATOM 861 C C . PRO A 1 114 ? 0.232 -3.235 23.502 1.00 90.38 114 PRO A C 1
ATOM 863 O O . PRO A 1 114 ? -0.686 -2.630 22.942 1.00 90.38 114 PRO A O 1
ATOM 866 N N . TYR A 1 115 ? 0.006 -3.988 24.582 1.00 88.06 115 TYR A N 1
ATOM 867 C CA . TYR A 1 115 ? -1.343 -4.222 25.114 1.00 88.06 115 TYR A CA 1
ATOM 868 C C . TYR A 1 115 ? -2.043 -2.914 25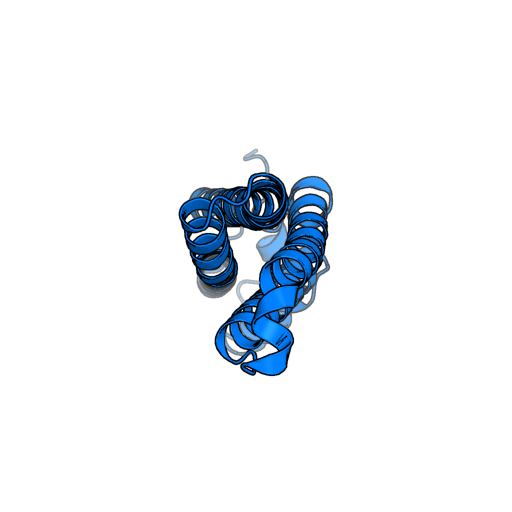.511 1.00 88.06 115 TYR A C 1
ATOM 870 O O . TYR A 1 115 ? -3.232 -2.739 25.246 1.00 88.06 115 TYR A O 1
ATOM 878 N N . GLU A 1 116 ? -1.277 -1.968 26.043 1.00 90.19 116 GLU A N 1
ATOM 879 C CA . GLU A 1 116 ? -1.711 -0.659 26.523 1.00 90.19 116 GLU A CA 1
ATOM 880 C C . GLU A 1 116 ? -2.309 0.210 25.407 1.00 90.19 116 GLU A C 1
ATOM 882 O O 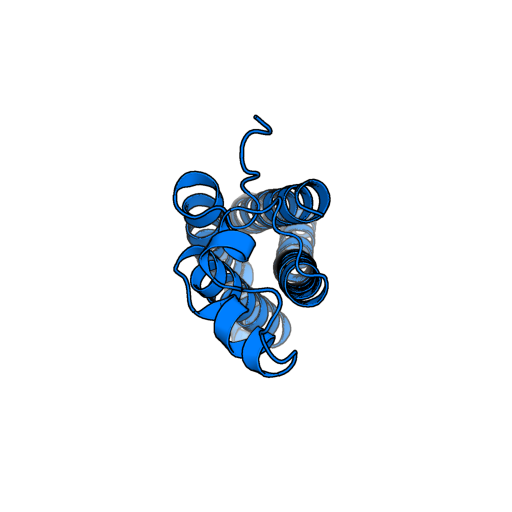. GLU A 1 116 ? -3.223 0.992 25.659 1.00 90.19 116 GLU A O 1
ATOM 887 N N . VAL A 1 117 ? -1.847 0.052 24.160 1.00 89.50 117 VAL A N 1
ATOM 888 C CA . VAL A 1 117 ? -2.337 0.837 23.011 1.00 89.50 117 VAL A CA 1
ATOM 889 C C . VAL A 1 117 ? -3.417 0.113 22.203 1.00 89.50 117 VAL A C 1
ATOM 891 O O . VAL A 1 117 ? -4.003 0.703 21.295 1.00 89.50 117 VAL A O 1
ATOM 894 N N . ARG A 1 118 ? -3.737 -1.149 22.529 1.00 85.81 118 ARG A N 1
ATOM 895 C CA . ARG A 1 118 ? -4.777 -1.927 21.829 1.00 85.81 118 ARG A CA 1
ATOM 896 C C . ARG A 1 118 ? -6.145 -1.243 21.776 1.00 85.81 118 ARG A C 1
ATOM 898 O O . ARG A 1 118 ? -6.772 -1.339 20.721 1.00 85.81 118 ARG A O 1
ATOM 905 N N . PRO A 1 119 ? -6.613 -0.531 22.821 1.00 89.94 119 PRO A N 1
ATOM 906 C CA . PRO A 1 119 ? -7.872 0.211 22.739 1.00 89.94 119 PRO A CA 1
ATOM 907 C C . PRO A 1 119 ? -7.857 1.327 21.682 1.00 89.94 119 PRO A C 1
ATOM 909 O O . PRO A 1 119 ? -8.901 1.654 21.125 1.00 89.94 119 PRO A O 1
ATOM 912 N N . ALA A 1 120 ? -6.683 1.892 21.378 1.00 93.25 120 ALA A N 1
ATOM 913 C CA . ALA A 1 120 ? -6.510 2.965 20.398 1.00 93.25 120 ALA A CA 1
ATOM 914 C C . ALA A 1 120 ? -6.222 2.459 18.970 1.00 93.25 120 ALA A C 1
ATOM 916 O O . ALA A 1 120 ? -6.333 3.230 18.015 1.00 93.25 120 ALA A O 1
ATOM 917 N N . LEU A 1 121 ? -5.911 1.166 18.796 1.00 93.56 121 LEU A N 1
ATOM 918 C CA . LEU A 1 121 ? -5.553 0.567 17.504 1.00 93.56 121 LEU A CA 1
ATOM 919 C C . LEU A 1 121 ? -6.519 0.856 16.345 1.00 93.56 121 LEU A C 1
ATOM 921 O O . LEU A 1 121 ? -6.028 1.057 15.232 1.00 93.56 121 LEU A O 1
ATOM 925 N N . PRO A 1 122 ? -7.853 0.877 16.528 1.00 94.94 122 PRO A N 1
ATOM 926 C CA . PRO A 1 122 ? -8.767 1.179 15.427 1.00 94.94 122 PRO A CA 1
ATOM 927 C C . PRO A 1 122 ? -8.577 2.599 14.876 1.00 94.94 122 PRO A C 1
ATOM 929 O O . PRO A 1 122 ? -8.610 2.796 13.661 1.00 94.94 122 PRO A O 1
ATOM 932 N N . TYR A 1 123 ? -8.297 3.568 15.753 1.00 96.25 123 TYR A N 1
ATOM 933 C CA . TYR A 1 123 ? -7.994 4.949 15.371 1.00 96.25 123 TYR A CA 1
ATOM 934 C C . TYR A 1 123 ? -6.600 5.069 14.755 1.00 96.25 123 TYR A C 1
ATOM 936 O O . TYR A 1 123 ? -6.434 5.737 13.739 1.00 96.25 123 TYR A O 1
ATOM 944 N N . THR A 1 124 ? -5.607 4.366 15.307 1.00 95.56 124 THR A N 1
ATOM 945 C CA . THR A 1 124 ? -4.265 4.285 14.711 1.00 95.56 124 THR A CA 1
ATOM 946 C C . THR A 1 124 ? -4.328 3.713 13.295 1.00 95.56 124 THR A C 1
ATOM 948 O O . THR A 1 124 ? -3.766 4.294 12.372 1.00 95.56 124 THR A O 1
ATOM 951 N N . THR A 1 125 ? -5.072 2.621 13.101 1.00 96.62 125 THR A N 1
ATOM 952 C CA . THR A 1 125 ? -5.289 2.002 11.784 1.00 96.62 125 THR A CA 1
ATOM 953 C C . THR A 1 125 ? -5.961 2.983 10.829 1.00 96.62 125 THR A C 1
ATOM 955 O O . THR A 1 125 ? -5.508 3.122 9.698 1.00 96.62 125 THR A O 1
ATOM 958 N N . PHE A 1 126 ? -6.977 3.720 11.292 1.00 97.75 126 PHE A N 1
ATOM 959 C CA . PHE A 1 126 ? -7.656 4.732 10.484 1.00 97.75 126 PHE A CA 1
ATOM 960 C C . PHE A 1 126 ? -6.689 5.807 9.983 1.00 97.75 126 PHE A C 1
ATOM 962 O O . PHE A 1 126 ? -6.655 6.084 8.786 1.00 97.75 126 PHE A O 1
ATOM 969 N N . VAL A 1 127 ? -5.875 6.381 10.871 1.00 97.81 127 VAL A N 1
ATOM 970 C CA . VAL A 1 127 ? -4.918 7.438 10.513 1.00 97.81 127 VAL A CA 1
ATOM 971 C C . VAL A 1 127 ? -3.858 6.917 9.545 1.00 97.81 127 VAL A C 1
ATOM 973 O O . VAL A 1 127 ? -3.653 7.510 8.487 1.00 97.81 127 VAL A O 1
ATOM 976 N N . LEU A 1 128 ? -3.217 5.791 9.872 1.00 97.69 128 LEU A N 1
ATOM 977 C CA . LEU A 1 128 ? -2.162 5.212 9.037 1.00 97.69 128 LEU A CA 1
ATOM 978 C C . LEU A 1 128 ? -2.687 4.860 7.642 1.00 97.69 128 LEU A C 1
ATOM 980 O O . LEU A 1 128 ? -2.086 5.233 6.637 1.00 97.69 128 LEU A O 1
ATOM 984 N N . MET A 1 129 ? -3.847 4.208 7.563 1.00 98.25 129 MET A N 1
ATOM 985 C CA . MET A 1 129 ? -4.432 3.832 6.278 1.00 98.25 129 MET A CA 1
ATOM 986 C C . MET A 1 129 ? -4.941 5.045 5.499 1.00 98.25 129 MET A C 1
ATOM 988 O O . MET A 1 129 ? -4.793 5.062 4.285 1.00 98.25 129 MET A O 1
ATOM 992 N N . SER A 1 130 ? -5.440 6.096 6.156 1.00 98.19 130 SER A N 1
ATOM 993 C CA . SER A 1 130 ? -5.827 7.344 5.476 1.00 98.19 130 SER A CA 1
ATOM 994 C C . SER A 1 130 ? -4.632 8.028 4.804 1.00 98.19 130 SER A C 1
ATOM 996 O O . SER A 1 130 ? -4.750 8.510 3.680 1.00 98.19 130 SER A O 1
ATOM 998 N N .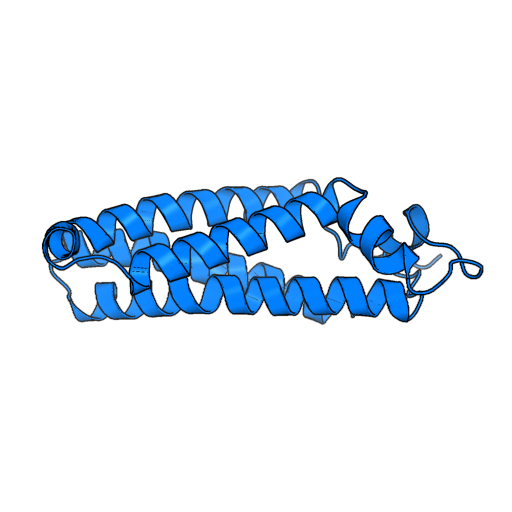 ILE A 1 131 ? -3.461 8.022 5.450 1.00 97.75 131 ILE A N 1
ATOM 999 C CA . ILE A 1 131 ? -2.221 8.529 4.848 1.00 97.75 131 ILE A CA 1
ATOM 1000 C C . ILE A 1 131 ? -1.817 7.654 3.653 1.00 97.75 131 ILE A C 1
ATOM 1002 O O . ILE A 1 131 ? -1.475 8.180 2.596 1.00 97.75 131 ILE A O 1
ATOM 1006 N N . THR A 1 132 ? -1.910 6.324 3.775 1.00 97.00 132 THR A N 1
ATOM 1007 C CA . THR A 1 132 ? -1.651 5.417 2.642 1.00 97.00 132 THR A CA 1
ATOM 1008 C C . THR A 1 132 ? -2.614 5.669 1.477 1.00 97.00 132 THR A C 1
ATOM 1010 O O . THR A 1 132 ? -2.166 5.764 0.339 1.00 97.00 132 THR A O 1
ATOM 1013 N N . VAL A 1 133 ? -3.912 5.853 1.744 1.00 97.69 133 VAL A N 1
ATOM 1014 C CA . VAL A 1 133 ? -4.919 6.214 0.731 1.00 97.69 133 VAL A CA 1
ATOM 1015 C C . VAL A 1 133 ? -4.523 7.494 0.008 1.00 97.69 133 VAL A C 1
ATOM 1017 O O . VAL A 1 133 ? -4.566 7.523 -1.217 1.00 97.69 133 VAL A O 1
ATOM 1020 N N . PHE A 1 134 ? -4.110 8.530 0.743 1.00 96.12 134 PHE A N 1
ATOM 1021 C CA . PHE A 1 134 ? -3.667 9.788 0.147 1.00 96.12 134 PHE A CA 1
ATOM 1022 C C . PHE A 1 134 ? -2.503 9.574 -0.830 1.00 96.12 134 PHE A C 1
ATOM 1024 O O . PHE A 1 134 ? -2.600 9.983 -1.985 1.00 96.12 134 PHE A O 1
ATOM 1031 N N . PHE A 1 135 ? -1.440 8.885 -0.406 1.00 94.19 135 PHE A N 1
ATOM 1032 C CA . PHE A 1 135 ? -0.287 8.629 -1.271 1.00 94.19 135 PHE A CA 1
ATOM 1033 C C . PHE A 1 135 ? -0.658 7.822 -2.520 1.00 94.19 135 PHE A C 1
ATOM 1035 O O . PHE A 1 135 ? -0.286 8.202 -3.629 1.00 94.19 135 PHE A O 1
ATOM 1042 N N . VAL A 1 136 ? -1.430 6.744 -2.361 1.00 94.19 136 VAL A N 1
ATOM 1043 C CA . VAL A 1 136 ? -1.836 5.893 -3.488 1.00 94.19 136 VAL A CA 1
ATOM 1044 C C . VAL A 1 136 ? -2.773 6.645 -4.440 1.00 94.19 136 VAL A C 1
ATOM 1046 O O . VAL A 1 136 ? -2.613 6.546 -5.653 1.00 94.19 136 VAL A O 1
ATOM 1049 N N . ALA A 1 137 ? -3.700 7.461 -3.931 1.00 94.06 137 ALA A N 1
ATOM 1050 C CA . ALA A 1 137 ? -4.602 8.263 -4.759 1.00 94.06 137 ALA A CA 1
ATOM 1051 C C . ALA A 1 137 ? -3.861 9.347 -5.562 1.00 94.06 137 ALA A C 1
ATOM 1053 O O . ALA A 1 137 ? -4.133 9.537 -6.752 1.00 94.06 137 ALA A O 1
ATOM 1054 N N . VAL A 1 138 ? -2.897 10.037 -4.942 1.00 91.94 138 VAL A N 1
ATOM 1055 C CA . VAL A 1 138 ? -2.038 11.008 -5.639 1.00 91.94 138 VAL A CA 1
ATOM 1056 C C . VAL A 1 138 ? -1.214 10.307 -6.718 1.00 91.94 138 VAL A C 1
ATOM 1058 O O . VAL A 1 138 ? -1.151 10.785 -7.848 1.00 91.94 138 VAL A O 1
ATOM 1061 N N . MET A 1 139 ? -0.653 9.138 -6.415 1.00 90.50 139 MET A N 1
ATOM 1062 C CA . MET A 1 139 ? 0.108 8.348 -7.381 1.00 90.50 139 MET A CA 1
ATOM 1063 C C . MET A 1 139 ? -0.753 7.918 -8.575 1.00 90.50 139 MET A C 1
ATOM 1065 O O . MET A 1 139 ? -0.339 8.092 -9.714 1.00 90.50 139 MET A O 1
ATOM 1069 N N . MET A 1 140 ? -1.985 7.448 -8.353 1.00 88.62 140 MET A N 1
ATOM 1070 C CA . MET A 1 140 ? -2.891 7.049 -9.442 1.00 88.62 140 MET A CA 1
ATOM 1071 C C . MET A 1 140 ? -3.289 8.199 -10.372 1.00 88.62 140 MET A C 1
ATOM 1073 O O . MET A 1 140 ? -3.563 7.958 -11.545 1.00 88.62 140 MET A O 1
ATOM 1077 N N . THR A 1 141 ? -3.347 9.431 -9.862 1.00 86.81 141 THR A N 1
ATOM 1078 C CA . THR A 1 141 ? -3.871 10.587 -10.606 1.00 86.81 141 THR A CA 1
ATOM 1079 C C . THR A 1 141 ? -2.784 11.462 -11.221 1.00 86.81 141 THR A C 1
ATOM 1081 O O . THR A 1 141 ? -2.955 11.938 -12.338 1.00 86.81 141 THR A O 1
ATOM 1084 N N . MET A 1 142 ? -1.674 11.680 -10.514 1.00 81.88 142 MET A N 1
ATOM 1085 C CA . MET A 1 142 ? -0.630 12.637 -10.904 1.00 81.88 142 MET A CA 1
ATOM 1086 C C . MET A 1 142 ? 0.673 11.966 -11.347 1.00 81.88 142 MET A C 1
ATOM 1088 O O . MET A 1 142 ? 1.448 12.569 -12.085 1.00 81.88 142 MET A O 1
ATOM 1092 N N . ALA A 1 143 ? 0.942 10.747 -10.878 1.00 79.88 143 ALA A N 1
ATOM 1093 C CA . ALA A 1 143 ? 2.257 10.120 -10.983 1.00 79.88 143 ALA A CA 1
ATOM 1094 C C . ALA A 1 143 ? 2.140 8.603 -11.209 1.00 79.88 143 ALA A C 1
ATOM 1096 O O . ALA A 1 143 ? 2.762 7.818 -10.496 1.00 79.88 143 ALA A O 1
ATOM 1097 N N . ASN A 1 144 ? 1.302 8.185 -12.168 1.00 84.81 144 ASN A N 1
ATOM 1098 C CA . ASN A 1 144 ? 1.026 6.768 -12.394 1.00 84.81 144 ASN A CA 1
ATOM 1099 C C . ASN A 1 144 ? 2.216 6.088 -13.109 1.00 84.81 144 ASN A C 1
ATOM 1101 O O . ASN A 1 144 ? 2.463 6.393 -14.282 1.00 84.81 144 ASN A O 1
ATOM 1105 N N . PRO A 1 145 ? 2.924 5.143 -12.454 1.00 80.75 145 PRO A N 1
ATOM 1106 C CA . PRO A 1 145 ? 4.096 4.483 -13.034 1.00 80.75 145 PRO A CA 1
ATOM 1107 C C . PRO A 1 145 ? 3.755 3.496 -14.161 1.00 80.75 145 PRO A C 1
ATOM 1109 O O . PRO A 1 145 ? 4.641 3.115 -14.924 1.00 80.75 145 PRO A O 1
ATOM 1112 N N . PHE A 1 146 ? 2.493 3.078 -14.277 1.00 85.25 146 PHE A N 1
ATOM 1113 C CA . PHE A 1 146 ? 2.031 2.088 -15.254 1.00 85.25 146 PHE A CA 1
ATOM 1114 C C . PHE A 1 146 ? 1.313 2.711 -16.452 1.00 85.25 146 PHE A C 1
ATOM 1116 O O . PHE A 1 146 ? 0.629 2.010 -17.190 1.00 85.25 146 PHE A O 1
ATOM 1123 N N . PHE A 1 147 ? 1.447 4.024 -16.652 1.00 80.81 147 PHE A N 1
ATOM 1124 C CA . PHE A 1 147 ? 0.886 4.683 -17.824 1.00 80.81 147 PHE A CA 1
ATOM 1125 C C . PHE A 1 147 ? 1.599 4.207 -19.099 1.00 80.81 147 PHE A C 1
ATOM 1127 O O . PHE A 1 147 ? 2.809 4.414 -19.261 1.00 80.81 147 PHE A O 1
ATOM 1134 N N . GLU A 1 148 ? 0.843 3.577 -19.993 1.00 78.81 148 GLU A N 1
ATOM 1135 C CA . GLU A 1 148 ? 1.329 3.112 -21.291 1.00 78.81 148 GLU A CA 1
ATOM 1136 C C . GLU A 1 148 ? 1.420 4.275 -22.287 1.00 78.81 148 GLU A C 1
ATOM 1138 O O . GLU A 1 148 ? 0.598 5.197 -22.284 1.00 78.81 148 GLU A O 1
ATOM 1143 N N . LEU A 1 149 ? 2.444 4.258 -23.139 1.00 72.62 149 LEU A N 1
ATOM 1144 C CA . LEU A 1 149 ? 2.522 5.173 -24.273 1.00 72.62 149 LEU A CA 1
ATOM 1145 C C . LEU A 1 149 ? 1.478 4.763 -25.325 1.00 72.62 149 LEU A C 1
ATOM 1147 O O . LEU A 1 149 ? 1.359 3.572 -25.617 1.00 72.62 149 LEU A O 1
ATOM 1151 N N . PRO A 1 150 ? 0.732 5.712 -25.923 1.00 62.12 150 PRO A N 1
ATOM 1152 C CA . PRO A 1 150 ? -0.153 5.383 -27.029 1.00 62.12 150 PRO A CA 1
ATOM 1153 C C . PRO A 1 150 ? 0.681 4.800 -28.172 1.00 62.12 150 PRO A C 1
ATOM 1155 O O . PRO A 1 150 ? 1.638 5.424 -28.633 1.00 62.12 150 PRO A O 1
ATOM 1158 N N . VAL A 1 151 ? 0.324 3.589 -28.598 1.00 59.59 151 VAL A N 1
ATOM 1159 C CA . VAL A 1 151 ? 0.914 2.949 -29.774 1.00 59.59 151 VAL A CA 1
ATOM 1160 C C . VAL A 1 151 ? 0.553 3.812 -30.986 1.00 59.59 151 VAL A C 1
ATOM 1162 O O . VAL A 1 151 ? -0.631 4.041 -31.239 1.00 59.59 151 VAL A O 1
ATOM 1165 N N . ALA A 1 152 ? 1.568 4.352 -31.664 1.00 44.44 152 ALA A N 1
ATOM 1166 C CA . ALA A 1 152 ? 1.412 5.080 -32.924 1.00 44.44 152 ALA A CA 1
ATOM 1167 C C . ALA A 1 152 ? 1.121 4.121 -34.085 1.00 44.44 152 ALA A C 1
ATOM 1169 O O . ALA A 1 152 ? 1.698 3.009 -34.083 1.00 44.44 152 ALA A O 1
#

Sequence (152 aa):
MADLGSITLLLSLALAVYAALGSLVGQWKRAPDLVISARYAAYLTPLMLAISTSVLVAAFVTHNFELRYVAGHSNLAMDPWLTWVAFYAGNEGSMLFLSLIFAAVSGLAIWRAPYEVRPALPYTTFVLMSITVFFVAVMMTMANPFFELPVA